Protein AF-A0A1I8Q2H5-F1 (afdb_monomer_lite)

InterPro domains:
  IPR000467 G-patch domain [PF01585] (63-105)
  IPR000467 G-patch domain [PS50174] (62-108)
  IPR000467 G-patch domain [SM00443] (60-106)
  IPR039146 G patch domain and ankyrin repeat-containing protein 1 [PTHR20923] (23-108)

Organism: Stomoxys calcitrans (NCBI:txid35570)

Radius of gyration: 30.35 Å; chains: 1; bounding box: 74×67×59 Å

pLDDT: mean 77.67, std 16.17, range [40.19, 96.81]

Structure (mmCIF, N/CA/C/O backbone):
data_AF-A0A1I8Q2H5-F1
#
_entry.id   AF-A0A1I8Q2H5-F1
#
loop_
_atom_site.group_PDB
_atom_site.id
_atom_site.type_symbol
_atom_site.label_atom_id
_atom_site.label_alt_id
_atom_site.label_comp_id
_atom_site.label_asym_id
_atom_site.label_entity_id
_atom_site.label_seq_id
_atom_site.pdbx_PDB_ins_code
_atom_site.Cartn_x
_atom_site.Cartn_y
_atom_site.Cartn_z
_atom_site.occupancy
_atom_site.B_iso_or_equiv
_atom_site.auth_seq_id
_atom_site.auth_comp_id
_atom_site.auth_asym_id
_atom_site.auth_atom_id
_atom_site.pdbx_PDB_model_num
ATOM 1 N N . MET A 1 1 ? 49.262 32.914 -40.156 1.00 60.81 1 MET A N 1
ATOM 2 C CA . MET A 1 1 ? 48.050 32.386 -39.492 1.00 60.81 1 MET A CA 1
ATOM 3 C C . MET A 1 1 ? 46.840 32.793 -40.308 1.00 60.81 1 MET A C 1
ATOM 5 O O . MET A 1 1 ? 46.636 33.985 -40.527 1.00 60.81 1 MET A O 1
ATOM 9 N N . THR A 1 2 ? 46.097 31.822 -40.826 1.00 77.31 2 THR A N 1
ATOM 10 C CA . THR A 1 2 ? 44.964 32.081 -41.726 1.00 77.31 2 THR A CA 1
ATOM 11 C C . THR A 1 2 ? 43.729 32.557 -40.938 1.00 77.31 2 THR A C 1
ATOM 13 O O . THR A 1 2 ? 43.579 32.215 -39.760 1.00 77.31 2 THR A O 1
ATOM 16 N N . PRO A 1 3 ? 42.796 33.316 -41.548 1.00 71.69 3 PRO A N 1
ATOM 17 C CA . PRO A 1 3 ? 41.570 33.765 -40.874 1.00 71.69 3 PRO A CA 1
ATOM 18 C C . PRO A 1 3 ? 40.745 32.622 -40.249 1.00 71.69 3 PRO A C 1
ATOM 20 O O . PRO A 1 3 ? 40.166 32.783 -39.174 1.00 71.69 3 PRO A O 1
ATOM 23 N N . LYS A 1 4 ? 40.771 31.429 -40.862 1.00 64.38 4 LYS A N 1
ATOM 24 C CA . LYS A 1 4 ? 40.102 30.215 -40.361 1.00 64.38 4 LYS A CA 1
ATOM 25 C C . LYS A 1 4 ? 40.757 29.661 -39.087 1.00 64.38 4 LYS A C 1
ATOM 27 O O . LYS A 1 4 ? 40.057 29.211 -38.184 1.00 64.38 4 LYS A O 1
ATOM 32 N N . GLU A 1 5 ? 42.082 29.733 -38.965 1.00 65.19 5 GLU A N 1
ATOM 33 C CA . GLU A 1 5 ? 42.812 29.343 -37.744 1.00 65.19 5 GLU A CA 1
ATOM 34 C C . GLU A 1 5 ? 42.590 30.338 -36.600 1.00 65.19 5 GLU A C 1
ATOM 36 O O . GLU A 1 5 ? 42.479 29.952 -35.433 1.00 65.19 5 GLU A O 1
ATOM 41 N N . ARG A 1 6 ? 42.441 31.626 -36.932 1.00 67.44 6 ARG A N 1
ATOM 42 C CA . ARG A 1 6 ? 42.082 32.672 -35.967 1.00 67.44 6 ARG A CA 1
ATOM 43 C C . ARG A 1 6 ? 40.678 32.456 -35.394 1.00 67.44 6 ARG A C 1
ATOM 45 O O . ARG A 1 6 ? 40.500 32.580 -34.188 1.00 67.44 6 ARG A O 1
ATOM 52 N N . MET A 1 7 ? 39.708 32.044 -36.213 1.00 63.75 7 MET A N 1
ATOM 53 C CA . MET A 1 7 ? 38.372 31.655 -35.732 1.00 63.75 7 MET A CA 1
ATOM 54 C C . MET A 1 7 ? 38.403 30.382 -34.874 1.00 63.75 7 MET A C 1
ATOM 56 O O . MET A 1 7 ? 37.783 30.351 -33.812 1.00 63.75 7 MET A O 1
ATOM 60 N N . LYS A 1 8 ? 39.174 29.360 -35.280 1.00 60.31 8 LYS A N 1
ATOM 61 C CA . LYS A 1 8 ? 39.355 28.112 -34.512 1.00 60.31 8 LYS A CA 1
ATOM 62 C C . LYS A 1 8 ? 39.983 28.342 -33.130 1.00 60.31 8 LYS A C 1
ATOM 64 O O . LYS A 1 8 ? 39.626 27.679 -32.163 1.00 60.31 8 LYS A O 1
ATOM 69 N N . THR A 1 9 ? 40.900 29.295 -33.017 1.00 64.81 9 THR A N 1
ATOM 70 C CA . THR A 1 9 ? 41.513 29.649 -31.728 1.00 64.81 9 THR A CA 1
ATOM 71 C C . THR A 1 9 ? 40.631 30.587 -30.908 1.00 64.81 9 THR A C 1
ATOM 73 O O . THR A 1 9 ? 40.591 30.468 -29.686 1.00 64.81 9 THR A O 1
ATOM 76 N N . HIS A 1 10 ? 39.887 31.487 -31.555 1.00 63.34 10 HIS A N 1
ATOM 77 C CA . HIS A 1 10 ? 38.990 32.415 -30.873 1.00 63.34 10 HIS A CA 1
ATOM 78 C C . HIS A 1 10 ? 37.765 31.709 -30.262 1.00 63.34 10 HIS A C 1
ATOM 80 O O . HIS A 1 10 ? 37.447 31.993 -29.109 1.00 63.34 10 HIS A O 1
ATOM 86 N N . TRP A 1 11 ? 37.139 30.733 -30.945 1.00 58.94 11 TRP A N 1
ATOM 87 C CA . TRP A 1 11 ? 36.015 29.972 -30.359 1.00 58.94 11 TRP A CA 1
ATOM 88 C C . TRP A 1 11 ? 36.466 29.076 -29.193 1.00 58.94 11 TRP A C 1
ATOM 90 O O . TRP A 1 11 ? 35.813 29.057 -28.153 1.00 58.94 11 TRP A O 1
ATOM 100 N N . ALA A 1 12 ? 37.622 28.410 -29.316 1.00 64.62 12 ALA A N 1
ATOM 101 C CA . ALA A 1 12 ? 38.161 27.531 -28.277 1.00 64.62 12 ALA A CA 1
ATOM 102 C C . ALA A 1 12 ? 38.536 28.304 -27.001 1.00 64.62 12 ALA A C 1
ATOM 104 O O . ALA A 1 12 ? 38.237 27.870 -25.888 1.00 64.62 12 ALA A O 1
ATOM 105 N N . LYS A 1 13 ? 39.134 29.493 -27.154 1.00 65.50 13 LYS A N 1
ATOM 106 C CA . LYS A 1 13 ? 39.468 30.378 -26.027 1.00 65.50 13 LYS A CA 1
ATOM 107 C C . LYS A 1 13 ? 38.220 30.943 -25.348 1.00 65.50 13 LYS A C 1
ATOM 109 O O . LYS A 1 13 ? 38.193 31.049 -24.124 1.00 65.50 13 LYS A O 1
ATOM 114 N N . ASN A 1 14 ? 37.178 31.270 -26.113 1.00 64.25 14 ASN A N 1
ATOM 115 C CA . ASN A 1 14 ? 35.925 31.764 -25.540 1.00 64.25 14 ASN A CA 1
ATOM 116 C C . ASN A 1 14 ? 35.166 30.650 -24.796 1.00 64.25 14 ASN A C 1
ATOM 118 O O . ASN A 1 14 ? 34.631 30.892 -23.717 1.00 64.25 14 ASN A O 1
ATOM 122 N N . TRP A 1 15 ? 35.206 29.413 -25.303 1.00 60.03 15 TRP A N 1
ATOM 123 C CA . TRP A 1 15 ? 34.642 28.237 -24.629 1.00 60.03 15 TRP A CA 1
ATOM 124 C C . TRP A 1 15 ? 35.343 27.932 -23.296 1.00 60.03 15 TRP A C 1
ATOM 126 O O . TRP A 1 15 ? 34.683 27.659 -22.294 1.00 60.03 15 TRP A O 1
ATOM 136 N N . ALA A 1 16 ? 36.674 28.052 -23.251 1.00 66.19 16 ALA A N 1
ATOM 137 C CA . ALA A 1 16 ? 37.445 27.912 -22.013 1.00 66.19 16 ALA A CA 1
ATOM 138 C C . ALA A 1 16 ? 37.087 28.998 -20.980 1.00 66.19 16 ALA A C 1
ATOM 140 O O . ALA A 1 16 ? 36.885 28.696 -19.806 1.00 66.19 16 ALA A O 1
ATOM 141 N N . LYS A 1 17 ? 36.902 30.246 -21.429 1.00 60.19 17 LYS A N 1
ATOM 142 C CA . LYS A 1 17 ? 36.525 31.379 -20.568 1.00 60.19 17 LYS A CA 1
ATOM 143 C C . LYS A 1 17 ? 35.097 31.265 -20.018 1.00 60.19 17 LYS A C 1
ATOM 145 O O . LYS A 1 17 ? 34.840 31.637 -18.875 1.00 60.19 17 LYS A O 1
ATOM 150 N N . VAL A 1 18 ? 34.169 30.732 -20.816 1.00 63.31 18 VAL A N 1
ATOM 151 C CA . VAL A 1 18 ? 32.799 30.401 -20.382 1.00 63.31 18 VAL A CA 1
ATOM 152 C C . VAL A 1 18 ? 32.813 29.267 -19.353 1.00 63.31 18 VAL A C 1
ATOM 154 O O . VAL A 1 18 ? 32.086 29.335 -18.364 1.00 63.31 18 VAL A O 1
ATOM 157 N N . LYS A 1 19 ? 33.679 28.261 -19.532 1.00 59.69 19 LYS A N 1
ATOM 158 C CA . LYS A 1 19 ? 33.848 27.150 -18.583 1.00 59.69 19 LYS A CA 1
ATOM 159 C C . LYS A 1 19 ? 34.343 27.623 -17.208 1.00 59.69 19 LYS A C 1
ATOM 161 O O . LYS A 1 19 ? 33.806 27.176 -16.201 1.00 59.69 19 LYS A O 1
ATOM 166 N N . GLU A 1 20 ? 35.306 28.546 -17.159 1.00 59.88 20 GLU A N 1
ATOM 167 C CA . GLU A 1 20 ? 35.824 29.124 -15.904 1.00 59.88 20 GLU A CA 1
ATOM 168 C C . GLU A 1 20 ? 34.813 30.034 -15.193 1.00 59.88 20 GLU A C 1
ATOM 170 O O . GLU A 1 20 ? 34.623 29.907 -13.986 1.00 59.88 20 GLU A O 1
ATOM 175 N N . LYS A 1 21 ? 34.100 30.906 -15.924 1.00 55.00 21 LYS A N 1
ATOM 176 C CA . LYS A 1 21 ? 33.053 31.759 -15.327 1.00 55.00 21 LYS A CA 1
ATOM 177 C C . LYS A 1 21 ? 31.872 30.955 -14.776 1.00 55.00 21 LYS A C 1
ATOM 179 O O . LYS A 1 21 ? 31.342 31.305 -13.726 1.00 55.00 21 LYS A O 1
ATOM 184 N N . ASN A 1 22 ? 31.477 29.873 -15.447 1.00 55.72 22 ASN A N 1
ATOM 185 C CA . ASN A 1 22 ? 30.404 28.993 -14.972 1.00 55.72 22 ASN A CA 1
ATOM 186 C C . ASN A 1 22 ? 30.813 28.149 -13.755 1.00 55.72 22 ASN A C 1
ATOM 188 O O . ASN A 1 22 ? 29.941 27.728 -13.004 1.00 55.72 22 ASN A O 1
ATOM 192 N N . LEU A 1 23 ? 32.114 27.939 -13.519 1.00 54.44 23 LEU A N 1
ATOM 193 C CA . LEU A 1 23 ? 32.607 27.273 -12.310 1.00 54.44 23 LEU A CA 1
ATOM 194 C C . LEU A 1 23 ? 32.462 28.158 -11.057 1.00 54.44 23 LEU A C 1
ATOM 196 O O . LEU A 1 23 ? 32.401 27.643 -9.947 1.00 54.44 23 LEU A O 1
ATOM 200 N N . GLN A 1 24 ? 32.371 29.479 -11.239 1.00 51.59 24 GLN A N 1
ATOM 201 C CA . GLN A 1 24 ? 32.212 30.456 -10.157 1.00 51.59 24 GLN A CA 1
ATOM 202 C C . GLN A 1 24 ? 30.752 30.881 -9.918 1.00 51.59 24 GLN A C 1
ATOM 204 O O . GLN A 1 24 ? 30.468 31.518 -8.908 1.00 51.59 24 GLN A O 1
ATOM 209 N N . ASN A 1 25 ? 29.814 30.539 -10.810 1.00 49.53 25 ASN A N 1
ATOM 210 C CA . ASN A 1 25 ? 28.412 30.950 -10.696 1.00 49.53 25 ASN A CA 1
ATOM 211 C C . ASN A 1 25 ? 27.545 29.824 -10.104 1.00 49.53 25 ASN A C 1
ATOM 213 O O . ASN A 1 25 ? 26.799 29.137 -10.801 1.00 49.53 25 ASN A O 1
ATOM 217 N N . THR A 1 26 ? 27.668 29.606 -8.796 1.00 53.88 26 THR A N 1
ATOM 218 C CA . THR A 1 26 ? 26.898 28.608 -8.042 1.00 53.88 26 THR A CA 1
ATOM 219 C C . THR A 1 26 ? 25.484 29.107 -7.722 1.00 53.88 26 THR A C 1
ATOM 221 O O . THR A 1 26 ? 25.184 29.300 -6.549 1.00 53.88 26 THR A O 1
ATOM 224 N N . ASN A 1 27 ? 24.614 29.369 -8.711 1.00 56.81 27 ASN A N 1
ATOM 225 C CA . ASN A 1 27 ? 23.162 29.424 -8.435 1.00 56.81 27 ASN A CA 1
ATOM 226 C C . ASN A 1 27 ? 22.196 29.417 -9.635 1.00 56.81 27 ASN A C 1
ATOM 228 O O . ASN A 1 27 ? 21.173 30.094 -9.593 1.00 56.81 27 ASN A O 1
ATOM 232 N N . VAL A 1 28 ? 22.436 28.632 -10.694 1.00 50.00 28 VAL A N 1
ATOM 233 C CA . VAL A 1 28 ? 21.392 28.389 -11.716 1.00 50.00 28 VAL A CA 1
ATOM 234 C C . VAL A 1 28 ? 21.450 26.936 -12.233 1.00 50.00 28 VAL A C 1
ATOM 236 O O . VAL A 1 28 ? 22.259 26.596 -13.087 1.00 50.00 28 VAL A O 1
ATOM 239 N N . TYR A 1 29 ? 20.577 26.098 -11.653 1.00 40.19 29 TYR A N 1
ATOM 240 C CA . TYR A 1 29 ? 20.167 24.713 -11.978 1.00 40.19 29 TYR A CA 1
ATOM 241 C C . TYR A 1 29 ? 21.244 23.633 -12.236 1.00 40.19 29 TYR A C 1
ATOM 243 O O . TYR A 1 29 ? 21.694 23.464 -13.373 1.00 40.19 29 TYR A O 1
ATOM 251 N N . PRO A 1 30 ? 21.526 22.731 -11.269 1.00 47.00 30 PRO A N 1
ATOM 252 C CA . PRO A 1 30 ? 22.054 21.416 -11.603 1.00 47.00 30 PRO A CA 1
ATOM 253 C C . PRO A 1 30 ? 20.920 20.568 -12.202 1.00 47.00 30 PRO A C 1
ATOM 255 O O . PRO A 1 30 ? 20.223 19.843 -11.499 1.00 47.00 30 PRO A O 1
ATOM 258 N N . SER A 1 31 ? 20.731 20.610 -13.522 1.00 52.69 31 SER A N 1
ATOM 259 C CA . SER A 1 31 ? 19.979 19.561 -14.231 1.00 52.69 31 SER A CA 1
ATOM 260 C C . SER A 1 31 ? 20.860 18.311 -14.378 1.00 52.69 31 SER A C 1
ATOM 262 O O . SER A 1 31 ? 21.099 17.802 -15.477 1.00 52.69 31 SER A O 1
ATOM 264 N N . THR A 1 32 ? 21.375 17.799 -13.265 1.00 53.47 32 THR A N 1
ATOM 265 C CA . THR A 1 32 ? 22.019 16.492 -13.242 1.00 53.47 32 THR A CA 1
ATOM 266 C C . THR A 1 32 ? 20.895 15.469 -13.170 1.00 53.47 32 THR A C 1
ATOM 268 O O . THR A 1 32 ? 20.370 15.193 -12.094 1.00 53.47 32 THR A O 1
ATOM 271 N N . ARG A 1 33 ? 20.489 14.895 -14.310 1.00 53.94 33 ARG A N 1
ATOM 272 C CA . ARG A 1 33 ? 19.764 13.617 -14.289 1.00 53.94 33 ARG A CA 1
ATOM 273 C C . ARG A 1 33 ? 20.720 12.596 -13.684 1.00 53.94 33 ARG A C 1
ATOM 275 O O . ARG A 1 33 ? 21.538 12.025 -14.396 1.00 53.94 33 ARG A O 1
ATOM 282 N N . GLN A 1 34 ? 20.665 12.411 -12.371 1.00 59.50 34 GLN A N 1
ATOM 283 C CA . GLN A 1 34 ? 21.347 11.303 -11.723 1.00 59.50 34 GLN A CA 1
ATOM 284 C C . GLN A 1 34 ? 20.699 10.026 -12.265 1.00 59.50 34 GLN A C 1
ATOM 286 O O . GLN A 1 34 ? 19.550 9.712 -11.954 1.00 59.50 34 GLN A O 1
ATOM 291 N N . THR A 1 35 ? 21.382 9.335 -13.174 1.00 64.62 35 THR A N 1
ATOM 292 C CA . THR A 1 35 ? 20.946 8.025 -13.652 1.00 64.62 35 THR A CA 1
ATOM 293 C C . THR A 1 35 ? 21.112 7.045 -12.504 1.00 64.62 35 THR A C 1
ATOM 295 O O . THR A 1 35 ? 22.239 6.666 -12.190 1.00 64.62 35 THR A O 1
ATOM 298 N N . GLN A 1 36 ? 19.999 6.668 -11.874 1.00 71.88 36 GLN A N 1
ATOM 299 C CA . GLN A 1 36 ? 19.988 5.657 -10.820 1.00 71.88 36 GLN A CA 1
ATOM 300 C C . GLN A 1 36 ? 20.646 4.376 -11.322 1.00 71.88 36 GLN A C 1
ATOM 302 O O . GLN A 1 36 ? 20.395 3.925 -12.450 1.00 71.88 36 GLN A O 1
ATOM 307 N N . THR A 1 37 ? 21.483 3.782 -10.481 1.00 86.50 37 THR A N 1
ATOM 308 C CA . THR A 1 37 ? 22.112 2.512 -10.824 1.00 86.50 37 THR A CA 1
ATOM 309 C C . THR A 1 37 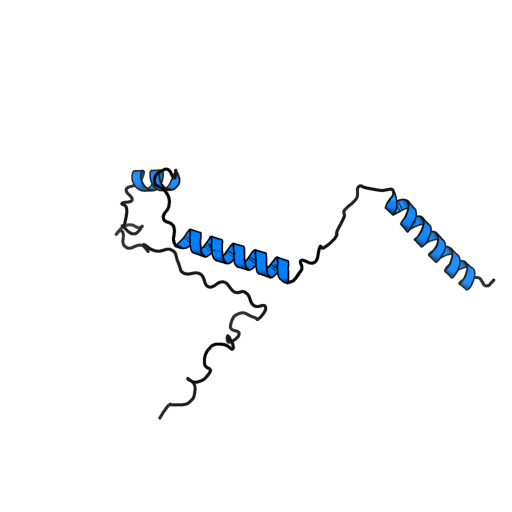? 21.070 1.395 -10.821 1.00 86.50 37 THR A C 1
ATOM 311 O O . THR A 1 37 ? 20.038 1.455 -10.151 1.00 86.50 37 THR A O 1
ATOM 314 N N . ARG A 1 38 ? 21.332 0.320 -11.572 1.00 82.00 38 ARG A N 1
ATOM 315 C CA . ARG A 1 38 ? 20.442 -0.850 -11.588 1.00 82.00 38 ARG A CA 1
ATOM 316 C C . ARG A 1 38 ? 20.212 -1.416 -10.177 1.00 82.00 38 ARG A C 1
ATOM 318 O O . ARG A 1 38 ? 19.088 -1.793 -9.866 1.00 82.00 38 ARG A O 1
ATOM 325 N N . LYS A 1 39 ? 21.251 -1.418 -9.333 1.00 86.81 39 LYS A N 1
ATOM 326 C CA . LYS A 1 39 ? 21.182 -1.882 -7.939 1.00 86.81 39 LYS A CA 1
ATOM 327 C C . LYS A 1 39 ? 20.272 -0.997 -7.082 1.00 86.81 39 LYS A C 1
ATOM 329 O O . LYS A 1 39 ? 19.453 -1.517 -6.337 1.00 86.81 39 LYS A O 1
ATOM 334 N N . GLU A 1 40 ? 20.366 0.327 -7.216 1.00 89.50 40 GLU A N 1
ATOM 335 C CA . GLU A 1 40 ? 19.459 1.260 -6.526 1.00 89.50 40 GLU A CA 1
ATOM 336 C C . GLU A 1 40 ? 18.001 1.029 -6.928 1.00 89.50 40 GLU A C 1
ATOM 338 O O . GLU A 1 40 ? 17.129 0.945 -6.065 1.00 89.50 40 GLU A O 1
ATOM 343 N N . LEU A 1 41 ? 17.738 0.851 -8.226 1.00 86.94 41 LEU A N 1
ATOM 344 C CA . LEU A 1 41 ? 16.392 0.574 -8.722 1.00 86.94 41 LEU A CA 1
ATOM 345 C C . LEU A 1 41 ? 15.838 -0.751 -8.176 1.00 86.94 41 LEU A C 1
ATOM 347 O O . LEU A 1 41 ? 14.671 -0.819 -7.790 1.00 86.94 41 LEU A O 1
ATOM 351 N N . GLU A 1 42 ? 16.656 -1.804 -8.152 1.00 88.69 42 GLU A N 1
ATOM 352 C CA . GLU A 1 42 ? 16.289 -3.101 -7.573 1.00 88.69 42 GLU A CA 1
ATOM 353 C C . GLU A 1 42 ? 15.968 -2.968 -6.076 1.00 88.69 42 GLU A C 1
ATOM 355 O O . GLU A 1 42 ? 14.933 -3.468 -5.634 1.00 88.69 42 GLU A O 1
ATOM 360 N N . ASN A 1 43 ? 16.766 -2.206 -5.322 1.00 91.81 43 ASN A N 1
ATOM 361 C CA . ASN A 1 43 ? 16.521 -1.944 -3.903 1.00 91.81 43 ASN A CA 1
ATOM 362 C C . ASN A 1 43 ? 15.213 -1.173 -3.667 1.00 91.81 43 ASN A C 1
ATOM 364 O O . ASN A 1 43 ? 14.413 -1.572 -2.821 1.00 91.81 43 ASN A O 1
ATOM 368 N N . CYS A 1 44 ? 14.951 -0.106 -4.431 1.00 89.31 44 CYS A N 1
ATOM 369 C CA . CYS A 1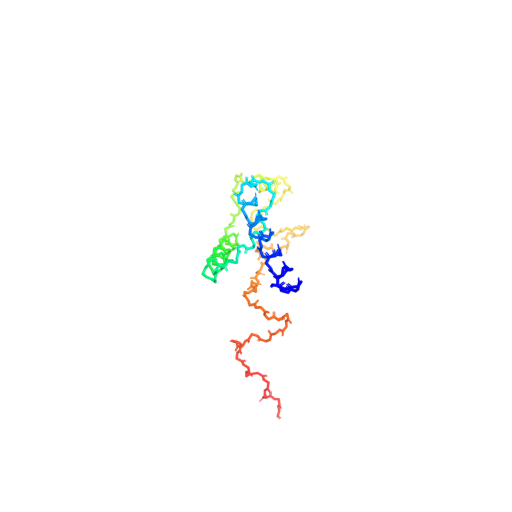 44 ? 13.697 0.646 -4.328 1.00 89.31 44 CYS A CA 1
ATOM 370 C C . CYS A 1 44 ? 12.479 -0.235 -4.638 1.00 89.31 44 CYS A C 1
ATOM 372 O O . CYS A 1 44 ? 11.474 -0.166 -3.931 1.00 89.31 44 CYS A O 1
ATOM 374 N N . ARG A 1 45 ? 12.576 -1.099 -5.657 1.00 90.50 45 ARG A N 1
ATOM 375 C CA . ARG A 1 45 ? 11.508 -2.046 -6.018 1.00 90.50 45 ARG A CA 1
ATOM 376 C C . ARG A 1 45 ? 11.276 -3.089 -4.933 1.00 90.50 45 ARG A C 1
ATOM 378 O O . ARG A 1 45 ? 10.127 -3.365 -4.602 1.00 90.50 45 ARG A O 1
ATOM 385 N N . ALA A 1 46 ? 12.346 -3.649 -4.373 1.00 91.12 46 ALA A N 1
ATOM 386 C CA . ALA A 1 46 ? 12.255 -4.618 -3.288 1.00 91.12 46 ALA A CA 1
ATOM 387 C C . ALA A 1 46 ? 11.617 -3.994 -2.037 1.00 91.12 46 ALA A C 1
ATOM 389 O O . ALA A 1 46 ? 10.691 -4.573 -1.468 1.00 91.12 46 ALA A O 1
ATOM 390 N N . LEU A 1 47 ? 12.041 -2.782 -1.663 1.00 93.69 47 LEU A N 1
ATOM 391 C CA . LEU A 1 47 ? 11.461 -2.037 -0.546 1.00 93.69 47 LEU A CA 1
ATOM 392 C C . LEU A 1 47 ? 9.975 -1.736 -0.782 1.00 93.69 47 LEU A C 1
ATOM 394 O O . LEU A 1 47 ? 9.150 -1.943 0.106 1.00 93.69 47 LEU A O 1
ATOM 398 N N . GLN A 1 48 ? 9.618 -1.294 -1.988 1.00 91.75 48 GLN A N 1
ATOM 399 C CA . GLN A 1 48 ? 8.227 -1.046 -2.355 1.00 91.75 48 GLN A CA 1
ATOM 400 C C . GLN A 1 48 ? 7.383 -2.325 -2.270 1.00 91.75 48 GLN A C 1
ATOM 402 O O . GLN A 1 48 ? 6.303 -2.297 -1.686 1.00 91.75 48 GLN A O 1
ATOM 407 N N . ALA A 1 49 ? 7.871 -3.444 -2.811 1.00 91.50 49 ALA A N 1
ATOM 408 C CA . ALA A 1 49 ? 7.167 -4.723 -2.768 1.00 91.50 49 ALA A CA 1
ATOM 409 C C . ALA A 1 49 ? 6.955 -5.213 -1.326 1.00 91.50 49 ALA A C 1
ATOM 411 O O . ALA A 1 49 ? 5.857 -5.650 -0.982 1.00 91.50 49 ALA A O 1
ATOM 412 N N . ALA A 1 50 ? 7.970 -5.082 -0.467 1.00 93.00 50 ALA A N 1
ATOM 413 C CA . ALA A 1 50 ? 7.869 -5.429 0.947 1.00 93.00 50 ALA A CA 1
ATOM 414 C C . ALA A 1 50 ? 6.844 -4.550 1.683 1.00 93.00 50 ALA A C 1
ATOM 416 O O . ALA A 1 50 ? 6.011 -5.066 2.426 1.00 93.00 50 ALA A O 1
ATOM 417 N N . ASN A 1 51 ? 6.859 -3.238 1.435 1.00 94.12 51 ASN A N 1
ATOM 418 C CA . ASN A 1 51 ? 5.909 -2.305 2.042 1.00 94.12 51 ASN A CA 1
ATOM 419 C C . ASN A 1 51 ? 4.468 -2.566 1.587 1.00 94.12 51 ASN A C 1
ATOM 421 O O . ASN A 1 51 ? 3.560 -2.526 2.414 1.00 94.12 51 ASN A O 1
ATOM 425 N N . LEU A 1 52 ? 4.256 -2.869 0.301 1.00 92.00 52 LEU A N 1
ATOM 426 C CA . LEU A 1 52 ? 2.941 -3.244 -0.224 1.00 92.00 52 LEU A CA 1
ATOM 427 C C . LEU A 1 52 ? 2.436 -4.529 0.426 1.00 92.00 52 LEU A C 1
ATOM 429 O O . LEU A 1 52 ? 1.315 -4.554 0.923 1.00 92.00 52 LEU A O 1
ATOM 433 N N . LYS A 1 53 ? 3.274 -5.571 0.475 1.00 91.00 53 LYS A N 1
ATOM 434 C CA . LYS A 1 53 ? 2.920 -6.837 1.124 1.00 91.00 53 LYS A CA 1
ATOM 435 C C . LYS A 1 53 ? 2.532 -6.614 2.585 1.00 91.00 53 LYS A C 1
ATOM 437 O O . LYS A 1 53 ? 1.449 -7.017 2.994 1.00 91.00 53 LYS A O 1
ATOM 442 N N . LYS A 1 54 ? 3.371 -5.891 3.333 1.00 92.94 54 LYS A N 1
ATOM 443 C CA . LYS A 1 54 ? 3.103 -5.541 4.730 1.00 92.94 54 LYS A CA 1
ATOM 444 C C . LYS A 1 54 ? 1.767 -4.808 4.870 1.00 92.94 54 LYS A C 1
ATOM 446 O O . LYS A 1 54 ? 0.947 -5.217 5.676 1.00 92.94 54 LYS A O 1
ATOM 451 N N . GLY A 1 55 ? 1.533 -3.768 4.068 1.00 91.12 55 GLY A N 1
ATOM 452 C CA . GLY A 1 55 ? 0.306 -2.973 4.134 1.00 91.12 55 GLY A CA 1
ATOM 453 C C . GLY A 1 55 ? -0.968 -3.749 3.787 1.00 91.12 55 GLY A C 1
ATOM 454 O O . GLY A 1 55 ? -2.016 -3.452 4.348 1.00 91.12 55 GLY A O 1
ATOM 455 N N . LEU A 1 56 ? -0.885 -4.744 2.896 1.00 89.62 56 LEU A N 1
ATOM 456 C CA . LEU A 1 56 ? -2.023 -5.599 2.530 1.00 89.62 56 LEU A CA 1
ATOM 457 C C . LEU A 1 56 ? -2.328 -6.668 3.591 1.00 89.62 56 LEU A C 1
ATOM 459 O O . LEU A 1 56 ? -3.481 -7.064 3.735 1.00 89.62 56 LEU A O 1
ATOM 463 N N . GLU A 1 57 ? -1.317 -7.136 4.324 1.00 90.00 57 GLU A N 1
ATOM 464 C CA . GLU A 1 57 ? -1.469 -8.150 5.379 1.00 90.00 57 GLU A CA 1
ATOM 465 C C . GLU A 1 57 ? -1.895 -7.541 6.724 1.00 90.00 57 GLU A C 1
ATOM 467 O O . GLU A 1 57 ? -2.557 -8.197 7.530 1.00 90.00 57 GLU A O 1
ATOM 472 N N . THR A 1 58 ? -1.531 -6.284 6.990 1.00 91.00 58 THR A N 1
ATOM 473 C CA . THR A 1 58 ? -1.828 -5.629 8.268 1.00 91.00 58 THR A CA 1
ATOM 474 C C . THR A 1 58 ? -3.209 -4.981 8.281 1.00 91.00 58 THR A C 1
ATOM 476 O O . THR A 1 58 ? -3.488 -4.072 7.500 1.00 91.00 58 THR A O 1
ATOM 479 N N . LYS A 1 59 ? -4.049 -5.371 9.246 1.00 88.25 59 LYS A N 1
ATOM 480 C CA . LYS A 1 59 ? -5.276 -4.638 9.592 1.00 88.25 59 LYS A CA 1
ATOM 481 C C . LYS A 1 59 ? -4.929 -3.245 10.141 1.00 88.25 59 LYS A C 1
ATOM 483 O O . LYS A 1 59 ? -3.912 -3.066 10.805 1.00 88.25 59 LYS A O 1
ATOM 488 N N . LEU A 1 60 ? -5.816 -2.275 9.913 1.00 90.44 60 LEU A N 1
ATOM 489 C CA . LEU A 1 60 ? -5.738 -0.956 10.541 1.00 90.44 60 LEU A CA 1
ATOM 490 C C . LEU A 1 60 ? -5.873 -1.057 12.071 1.00 90.44 60 LEU A C 1
ATOM 492 O O . LEU A 1 60 ? -6.760 -1.745 12.581 1.00 90.44 60 LEU A O 1
ATOM 496 N N . GLU A 1 61 ? -5.010 -0.347 12.795 1.00 92.12 61 GLU A N 1
ATOM 497 C CA . GLU A 1 61 ? -5.054 -0.287 14.258 1.00 92.12 61 GLU A CA 1
ATOM 498 C C . GLU A 1 61 ? -6.334 0.383 14.768 1.00 92.12 61 GLU A C 1
ATOM 500 O O . GLU A 1 61 ? -6.909 1.255 14.114 1.00 92.12 61 GLU A O 1
ATOM 505 N N . GLU A 1 62 ? -6.764 0.022 15.978 1.00 89.12 62 GLU A N 1
ATOM 506 C CA . GLU A 1 62 ? -8.013 0.548 16.532 1.00 89.12 62 GLU A CA 1
ATOM 507 C C . GLU A 1 62 ? -7.960 2.032 16.898 1.00 89.12 62 GLU A C 1
ATOM 509 O O . GLU A 1 62 ? -8.999 2.687 16.844 1.00 89.12 62 GLU A O 1
ATOM 514 N N . GLY A 1 63 ? -6.767 2.549 17.218 1.00 93.00 63 GLY A N 1
ATOM 515 C CA . GLY A 1 63 ? -6.512 3.977 17.444 1.00 93.00 63 GLY A CA 1
ATOM 516 C C . GLY A 1 63 ? -6.357 4.786 16.152 1.00 93.00 63 GLY A C 1
ATOM 517 O O . GLY A 1 63 ? -6.061 5.982 16.185 1.00 93.00 63 GLY A O 1
ATOM 518 N N . ASN A 1 64 ? -6.524 4.156 14.983 1.00 95.69 64 ASN A N 1
ATOM 519 C CA . ASN A 1 64 ? -6.566 4.886 13.729 1.00 95.69 64 ASN A CA 1
ATOM 520 C C . ASN A 1 64 ? -7.878 5.682 13.640 1.00 95.69 64 ASN A C 1
ATOM 522 O O . ASN A 1 64 ? -8.969 5.111 13.624 1.00 95.69 64 ASN A O 1
ATOM 526 N N . LYS A 1 65 ? -7.775 7.006 13.490 1.00 96.81 65 LYS A N 1
ATOM 527 C CA . LYS A 1 65 ? -8.934 7.915 13.405 1.00 96.81 65 LYS A CA 1
ATOM 528 C C . LYS A 1 65 ? -9.948 7.518 12.323 1.00 96.81 65 LYS A C 1
ATOM 530 O O . LYS A 1 65 ? -11.148 7.697 12.511 1.00 96.81 65 LYS A O 1
ATOM 535 N N . GLY A 1 66 ? -9.486 6.971 11.196 1.00 95.19 66 GLY A N 1
ATOM 536 C CA . GLY A 1 66 ? -10.361 6.475 10.134 1.00 95.19 66 GLY A CA 1
ATOM 537 C C . GLY A 1 66 ? -11.147 5.233 10.558 1.00 95.19 66 GLY A C 1
ATOM 538 O O . GLY A 1 66 ? -12.342 5.141 10.288 1.00 95.19 66 GLY A O 1
ATOM 539 N N . PHE A 1 67 ? -10.513 4.312 11.288 1.00 95.19 67 PHE A N 1
ATOM 540 C CA . PHE A 1 67 ? -11.189 3.139 11.845 1.00 95.19 67 PHE A CA 1
ATOM 541 C C . PHE A 1 67 ? -12.218 3.524 12.915 1.00 95.19 67 PHE A C 1
ATOM 543 O O . PHE A 1 67 ? -13.327 2.991 12.933 1.00 95.19 67 PHE A O 1
ATOM 550 N N . GLU A 1 68 ? -11.890 4.486 13.778 1.00 95.75 68 GLU A N 1
ATOM 551 C CA . GLU A 1 68 ? -12.842 5.032 14.751 1.00 95.75 68 GLU A CA 1
ATOM 552 C C . GLU A 1 68 ? -14.061 5.667 14.078 1.00 95.75 68 GLU A C 1
ATOM 554 O O . GLU A 1 68 ? -15.192 5.451 14.520 1.00 95.75 68 GLU A O 1
ATOM 559 N N . LEU A 1 69 ? -13.848 6.420 12.996 1.00 96.06 69 LEU A N 1
ATOM 560 C CA . LEU A 1 69 ? -14.933 7.012 12.221 1.00 96.06 69 LEU A CA 1
ATOM 561 C C . LEU A 1 69 ? -15.827 5.937 11.596 1.00 96.06 69 LEU A C 1
ATOM 563 O O . LEU A 1 69 ? -17.046 6.034 11.709 1.00 96.06 69 LEU A O 1
ATOM 567 N N . LEU A 1 70 ? -15.242 4.895 10.997 1.00 94.56 70 LEU A N 1
ATOM 568 C CA . LEU A 1 70 ? -16.001 3.770 10.447 1.00 94.56 70 LEU A CA 1
ATOM 569 C C . LEU A 1 70 ? -16.890 3.130 11.518 1.00 94.56 70 LEU A C 1
ATOM 571 O O . LEU A 1 70 ? -18.093 2.989 11.298 1.00 94.56 70 LEU A O 1
ATOM 575 N N . LYS A 1 71 ? -16.331 2.819 12.698 1.00 93.69 71 LYS A N 1
ATOM 576 C CA . LYS A 1 71 ? -17.102 2.272 13.829 1.00 93.69 71 LYS A CA 1
ATOM 577 C C . LYS A 1 71 ? -18.281 3.177 14.207 1.00 93.69 71 LYS A C 1
ATOM 579 O O . LYS A 1 71 ? -19.391 2.689 14.396 1.00 93.69 71 LYS A O 1
ATOM 584 N N . LYS A 1 72 ? -18.069 4.498 14.269 1.00 95.44 72 LYS A N 1
ATOM 585 C CA . LYS A 1 72 ? -19.133 5.481 14.561 1.00 95.44 72 LYS A CA 1
ATOM 586 C C . LYS A 1 72 ? -20.211 5.553 13.478 1.00 95.44 72 LYS A C 1
ATOM 588 O O . LYS A 1 72 ? -21.351 5.869 13.793 1.00 95.44 72 LYS A O 1
ATOM 593 N N . MET A 1 73 ? -19.866 5.247 12.230 1.00 94.31 73 MET A N 1
ATOM 594 C CA . MET A 1 73 ? -20.808 5.165 11.107 1.00 94.31 73 MET A CA 1
ATOM 595 C C . MET A 1 73 ? -21.539 3.814 11.029 1.00 94.31 73 MET A C 1
ATOM 597 O O . MET A 1 73 ? -22.296 3.585 10.091 1.00 94.31 73 MET A O 1
ATOM 601 N N . GLY A 1 74 ? -21.331 2.923 12.004 1.00 93.00 74 GLY A N 1
ATOM 602 C CA . GLY A 1 74 ? -22.011 1.630 12.092 1.00 93.00 74 GLY A CA 1
ATOM 603 C C . GLY A 1 74 ? -21.251 0.464 11.459 1.00 93.00 74 GLY A C 1
ATOM 604 O O . GLY A 1 74 ? -21.793 -0.636 11.395 1.00 93.00 74 GLY A O 1
ATOM 605 N N . TYR A 1 75 ? -20.005 0.663 11.016 1.00 92.88 75 TYR A N 1
ATOM 606 C CA . TYR A 1 75 ? -19.162 -0.444 10.563 1.00 92.88 75 TYR A CA 1
ATOM 607 C C . TYR A 1 75 ? -18.817 -1.386 11.723 1.00 92.88 75 TYR A C 1
ATOM 609 O O . TYR A 1 75 ? -18.338 -0.947 12.773 1.00 92.88 75 TYR A O 1
ATOM 617 N N . GLN A 1 76 ? -18.992 -2.689 11.500 1.00 91.38 76 GLN A N 1
ATOM 618 C CA . GLN A 1 76 ? -18.643 -3.739 12.452 1.00 91.38 76 GLN A CA 1
ATOM 619 C C . GLN A 1 76 ? -17.391 -4.494 12.002 1.00 91.38 76 GLN A C 1
ATOM 621 O O . GLN A 1 76 ? -17.171 -4.750 10.819 1.00 91.38 76 GLN A O 1
ATOM 626 N N . VAL A 1 77 ? -16.546 -4.866 12.963 1.00 90.00 77 VAL A N 1
ATOM 627 C CA . VAL A 1 77 ? -15.292 -5.566 12.674 1.00 90.00 77 VAL A CA 1
ATOM 628 C C . VAL A 1 77 ? -15.588 -6.941 12.081 1.00 90.00 77 VAL A C 1
ATOM 630 O O . VAL A 1 77 ? -16.235 -7.760 12.722 1.00 90.00 77 VAL A O 1
ATOM 633 N N . GLY A 1 78 ? -15.069 -7.197 10.880 1.00 88.81 78 GLY A N 1
ATOM 634 C CA . GLY A 1 78 ? -15.263 -8.465 10.171 1.00 88.81 78 GLY A CA 1
ATOM 635 C C . GLY A 1 78 ? -16.456 -8.473 9.212 1.00 88.81 78 GLY A C 1
ATOM 636 O O . GLY A 1 78 ? -16.652 -9.470 8.525 1.00 88.81 78 GLY A O 1
ATOM 637 N N . GLN A 1 79 ? -17.214 -7.376 9.125 1.00 91.81 79 GLN A N 1
ATOM 638 C CA . GLN A 1 79 ? -18.276 -7.203 8.134 1.00 91.81 79 GLN A CA 1
ATOM 639 C C . GLN A 1 79 ? -17.737 -6.514 6.873 1.00 91.81 79 GLN A C 1
ATOM 641 O O . GLN A 1 79 ? -16.805 -5.714 6.938 1.00 91.81 79 GLN A O 1
ATOM 646 N N . GLY A 1 80 ? -18.324 -6.808 5.713 1.00 92.88 80 GLY A N 1
ATOM 647 C CA . GLY A 1 80 ? -18.066 -6.055 4.492 1.00 92.88 80 GLY A CA 1
ATOM 648 C C . GLY A 1 80 ? -18.729 -4.679 4.537 1.00 92.88 80 GLY A C 1
ATOM 649 O O . GLY A 1 80 ? -19.648 -4.426 5.313 1.00 92.88 80 GLY A O 1
ATOM 650 N N . LEU A 1 81 ? -18.274 -3.766 3.683 1.00 92.56 81 LEU A N 1
ATOM 651 C CA . LEU A 1 81 ? -18.910 -2.455 3.518 1.00 92.56 81 LEU A CA 1
ATOM 652 C C . LEU A 1 81 ? -20.140 -2.534 2.594 1.00 92.56 81 LEU A C 1
ATOM 654 O O . LEU A 1 81 ? -20.298 -3.479 1.823 1.00 92.56 81 LEU A O 1
ATOM 658 N N . GLY A 1 82 ? -20.990 -1.505 2.629 1.00 91.62 82 GLY A N 1
ATOM 659 C CA . GLY A 1 82 ? -22.177 -1.377 1.773 1.00 91.62 82 GLY A CA 1
ATOM 660 C C . GLY A 1 82 ? -23.491 -1.687 2.493 1.00 91.62 82 GLY A C 1
ATOM 661 O O . GLY A 1 82 ? -23.490 -2.110 3.644 1.00 91.62 82 GLY A O 1
ATOM 662 N N . LYS A 1 83 ? -24.620 -1.457 1.806 1.00 91.31 83 LYS A N 1
ATOM 663 C CA . LYS A 1 83 ? -25.979 -1.546 2.377 1.00 91.31 83 LYS A CA 1
ATOM 664 C C . LYS A 1 83 ? -26.255 -2.888 3.060 1.00 91.31 83 LYS A C 1
ATOM 666 O O . LYS A 1 83 ? -26.784 -2.909 4.164 1.00 91.31 83 LYS A O 1
ATOM 671 N N . ASP A 1 84 ? -25.861 -3.974 2.402 1.00 91.69 84 ASP A N 1
ATOM 672 C CA . ASP A 1 84 ? -26.111 -5.340 2.869 1.00 91.69 84 ASP A CA 1
ATOM 673 C C . ASP A 1 84 ? -24.890 -5.944 3.587 1.00 91.69 84 ASP A C 1
ATOM 675 O O . ASP A 1 84 ? -24.907 -7.108 3.968 1.00 91.69 84 ASP A O 1
ATOM 679 N N . GLY A 1 85 ? -23.800 -5.182 3.749 1.00 90.00 85 GLY A N 1
ATOM 680 C CA . GLY A 1 85 ? -22.573 -5.658 4.395 1.00 90.00 85 GLY A CA 1
ATOM 681 C C . GLY A 1 85 ? -21.783 -6.723 3.623 1.00 90.00 85 GLY A C 1
ATOM 682 O O . GLY A 1 85 ? -20.894 -7.351 4.190 1.00 90.00 85 GLY A O 1
ATOM 683 N N . ASN A 1 86 ? -22.091 -6.921 2.338 1.00 91.62 86 ASN A N 1
ATOM 684 C CA . ASN A 1 86 ? -21.482 -7.941 1.473 1.00 91.62 86 ASN A CA 1
ATOM 685 C C . ASN A 1 86 ? -20.296 -7.420 0.640 1.00 91.62 86 ASN A C 1
ATOM 687 O O . ASN A 1 86 ? -19.855 -8.081 -0.299 1.00 91.62 86 ASN A O 1
ATOM 691 N N . GLY A 1 87 ? -19.798 -6.216 0.931 1.00 93.31 87 GLY A N 1
ATOM 692 C CA . GLY A 1 87 ? -18.595 -5.692 0.292 1.00 93.31 87 GLY A CA 1
ATOM 693 C C . GLY A 1 87 ? -17.357 -6.537 0.598 1.00 93.31 87 GLY A C 1
ATOM 694 O O . GLY A 1 87 ? -17.324 -7.322 1.544 1.00 93.31 87 GLY A O 1
ATOM 695 N N . THR A 1 88 ? -16.308 -6.361 -0.202 1.00 92.38 88 THR A N 1
ATOM 696 C CA . THR A 1 88 ? -15.071 -7.137 -0.075 1.00 92.38 88 THR A CA 1
ATOM 697 C C . THR A 1 88 ? -14.413 -6.932 1.292 1.00 92.38 88 THR A C 1
ATOM 699 O O . THR A 1 88 ? -14.126 -5.804 1.689 1.00 92.38 88 THR A O 1
ATOM 702 N N . LEU A 1 89 ? -14.145 -8.036 1.994 1.00 90.69 89 LEU A N 1
ATOM 703 C CA . LEU A 1 89 ? -13.485 -8.043 3.306 1.00 90.69 89 LEU A CA 1
ATOM 704 C C . LEU A 1 89 ? -11.971 -7.851 3.214 1.00 90.69 89 LEU A C 1
ATOM 706 O O . LEU A 1 89 ? -11.342 -7.316 4.124 1.00 90.69 89 LEU A O 1
ATOM 710 N N . LEU A 1 90 ? -11.387 -8.344 2.123 1.00 89.12 90 LEU A N 1
ATOM 711 C CA . LEU A 1 90 ? -9.952 -8.345 1.895 1.00 89.12 90 LEU A CA 1
ATOM 712 C C . LEU A 1 90 ? -9.559 -7.238 0.910 1.00 89.12 90 LEU A C 1
ATOM 714 O O . LEU A 1 90 ? -10.330 -6.917 0.001 1.00 89.12 90 LEU A O 1
ATOM 718 N N . PRO A 1 91 ? -8.350 -6.674 1.043 1.00 89.69 91 PRO A N 1
ATOM 719 C CA . PRO A 1 91 ? -7.802 -5.774 0.039 1.00 89.69 91 PRO A CA 1
ATOM 720 C C . PRO A 1 91 ? -7.743 -6.427 -1.349 1.00 89.69 91 PRO A C 1
ATOM 722 O O . PRO A 1 91 ? -7.537 -7.636 -1.476 1.00 89.69 91 PRO A O 1
ATOM 725 N N . LEU A 1 92 ? -7.881 -5.620 -2.404 1.00 89.38 92 LEU A N 1
ATOM 726 C CA . LEU A 1 92 ? -7.762 -6.111 -3.775 1.00 89.38 92 LEU A CA 1
ATOM 727 C C . LEU A 1 92 ? -6.317 -6.577 -4.049 1.00 89.38 92 LEU A C 1
ATOM 729 O O . LEU A 1 92 ? -5.385 -5.809 -3.789 1.00 89.38 92 LEU A O 1
ATOM 733 N N . PRO A 1 93 ? -6.105 -7.786 -4.604 1.00 86.19 93 PRO A N 1
ATOM 734 C CA . PRO A 1 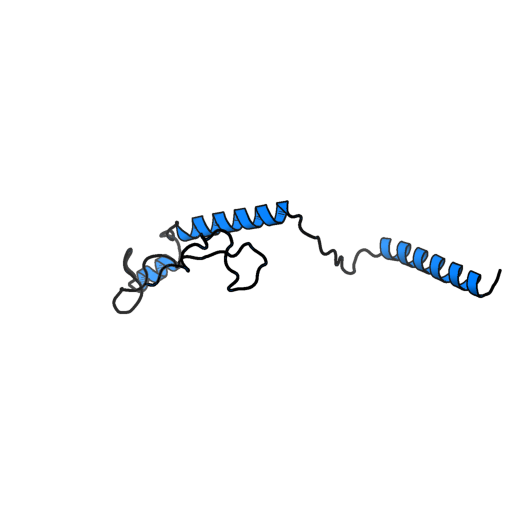93 ? -4.778 -8.233 -5.006 1.00 86.19 93 PRO A CA 1
ATOM 735 C C . PRO A 1 93 ? -4.183 -7.321 -6.082 1.00 86.19 93 PRO A C 1
ATOM 737 O O . PRO A 1 93 ? -4.864 -6.918 -7.025 1.00 86.19 93 PRO A O 1
ATOM 740 N N . LEU A 1 94 ? -2.893 -7.018 -5.954 1.00 87.06 94 LEU A N 1
ATOM 741 C CA . LEU A 1 94 ? -2.170 -6.139 -6.869 1.00 87.06 94 LEU A CA 1
ATOM 742 C C . LEU A 1 94 ? -1.071 -6.924 -7.590 1.00 87.06 94 LEU A C 1
ATOM 744 O O . LEU A 1 94 ? -0.169 -7.468 -6.953 1.00 87.06 94 LEU A O 1
ATOM 748 N N . GLU A 1 95 ? -1.100 -6.930 -8.923 1.00 86.56 95 GLU A N 1
ATOM 749 C CA . GLU A 1 95 ? 0.020 -7.412 -9.737 1.00 86.56 95 GLU A CA 1
ATOM 750 C C . GLU A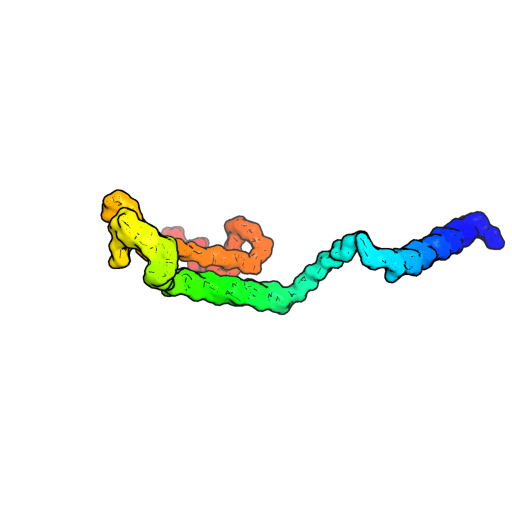 1 95 ? 0.975 -6.260 -10.065 1.00 86.56 95 GLU A C 1
ATOM 752 O O . GLU A 1 95 ? 0.690 -5.405 -10.906 1.00 86.56 95 GLU A O 1
ATOM 757 N N . VAL A 1 96 ? 2.145 -6.238 -9.422 1.00 86.94 96 VAL A N 1
ATOM 758 C CA . VAL A 1 96 ? 3.175 -5.231 -9.711 1.00 86.94 96 VAL A CA 1
ATOM 759 C C . VAL A 1 96 ? 3.979 -5.640 -10.941 1.00 86.94 96 VAL A C 1
ATOM 761 O O . VAL A 1 96 ? 4.657 -6.669 -10.965 1.00 86.94 96 VAL A O 1
ATOM 764 N N . LYS A 1 97 ? 3.949 -4.788 -11.965 1.00 87.38 97 LYS A N 1
ATOM 765 C CA . LYS A 1 97 ? 4.714 -4.977 -13.194 1.00 87.38 97 LYS A CA 1
ATOM 766 C C . LYS A 1 97 ? 6.132 -4.415 -13.049 1.00 87.38 97 LYS A C 1
ATOM 768 O O . LYS A 1 97 ? 6.322 -3.207 -12.959 1.00 87.38 97 LYS A O 1
ATOM 773 N N . ASN A 1 98 ? 7.133 -5.294 -13.057 1.00 86.44 98 ASN A N 1
ATOM 774 C CA . ASN A 1 98 ? 8.546 -4.916 -12.888 1.00 86.44 98 ASN A CA 1
ATOM 775 C C . ASN A 1 98 ? 9.347 -4.872 -14.200 1.00 86.44 98 ASN A C 1
ATOM 777 O O . ASN A 1 98 ? 10.497 -4.408 -14.220 1.00 86.44 98 ASN A O 1
ATOM 781 N N . ASP A 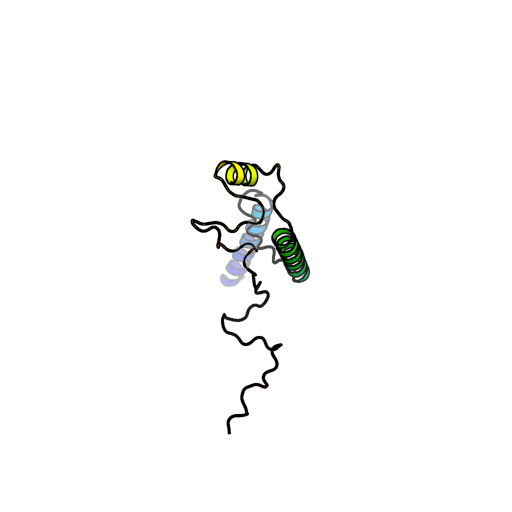1 99 ? 8.768 -5.362 -15.290 1.00 86.25 99 ASP A N 1
ATOM 782 C CA . ASP A 1 99 ? 9.393 -5.415 -16.602 1.00 86.25 99 ASP A CA 1
ATOM 783 C C . ASP A 1 99 ? 9.103 -4.158 -17.435 1.00 86.25 99 ASP A C 1
ATOM 785 O O . ASP A 1 99 ? 8.307 -3.291 -17.078 1.00 86.25 99 ASP A O 1
ATOM 789 N N . ARG A 1 100 ? 9.809 -4.039 -18.562 1.00 87.25 100 ARG A N 1
ATOM 790 C CA . ARG A 1 100 ? 9.692 -2.900 -19.488 1.00 87.25 100 ARG A CA 1
ATOM 791 C C . ARG A 1 100 ? 8.891 -3.230 -20.750 1.00 87.25 100 ARG A C 1
ATOM 793 O O . ARG A 1 100 ? 8.896 -2.447 -21.692 1.00 87.25 100 ARG A O 1
ATOM 800 N N . LYS A 1 101 ? 8.260 -4.407 -20.816 1.00 88.62 101 LYS A N 1
ATOM 801 C CA . LYS A 1 101 ? 7.498 -4.830 -21.998 1.00 88.62 101 LYS A CA 1
ATOM 802 C C . LYS A 1 101 ? 6.156 -4.102 -22.062 1.00 88.62 101 LYS A C 1
ATOM 804 O O . LYS A 1 101 ? 5.661 -3.607 -21.050 1.00 88.62 101 LYS A O 1
ATOM 809 N N . GLY A 1 102 ? 5.530 -4.093 -23.237 1.00 89.25 102 GLY A N 1
ATOM 810 C CA . GLY A 1 102 ? 4.160 -3.597 -23.410 1.00 89.25 102 GLY A CA 1
ATOM 811 C C . GLY A 1 102 ? 3.140 -4.346 -22.540 1.00 89.25 102 GLY A C 1
ATOM 812 O O . GLY A 1 102 ? 3.412 -5.431 -22.020 1.00 89.25 102 GLY A O 1
ATOM 813 N N . LEU A 1 103 ? 1.972 -3.744 -22.315 1.00 85.69 103 LEU A N 1
ATOM 814 C CA . LEU A 1 103 ? 0.822 -4.454 -21.740 1.00 85.69 103 LEU A CA 1
ATOM 815 C C . LEU A 1 103 ? 0.372 -5.556 -22.717 1.00 85.69 103 LEU A C 1
ATOM 817 O O . LEU A 1 103 ? 0.495 -5.387 -23.925 1.00 85.69 103 LEU A O 1
ATOM 821 N N . GLY A 1 104 ? -0.070 -6.705 -22.200 1.00 84.88 104 GLY A N 1
ATOM 822 C CA . GLY A 1 104 ? -0.428 -7.873 -23.022 1.00 84.88 104 GLY A CA 1
ATOM 823 C C . GLY A 1 104 ? 0.755 -8.702 -23.541 1.00 84.88 104 GLY A C 1
ATOM 824 O O . GLY A 1 104 ? 0.546 -9.746 -24.153 1.00 84.88 104 GLY A O 1
ATOM 825 N N . ALA A 1 105 ? 2.004 -8.295 -23.280 1.00 86.44 105 ALA A N 1
ATOM 826 C CA . ALA A 1 105 ? 3.160 -9.125 -23.599 1.00 86.44 105 ALA A CA 1
ATOM 827 C C . ALA A 1 105 ? 3.137 -10.415 -22.763 1.00 86.44 105 ALA A C 1
ATOM 829 O O . ALA A 1 105 ? 3.082 -10.363 -21.533 1.00 86.44 105 ALA A O 1
ATOM 830 N N . ILE A 1 106 ? 3.217 -11.567 -23.431 1.00 78.62 106 ILE A N 1
ATOM 831 C CA . ILE A 1 106 ? 3.216 -12.878 -22.774 1.00 78.62 106 ILE A CA 1
ATOM 832 C C . ILE A 1 106 ? 4.435 -12.960 -21.839 1.00 78.62 106 ILE A C 1
ATOM 834 O O . ILE A 1 106 ? 5.589 -12.774 -22.259 1.00 78.62 106 ILE A O 1
ATOM 838 N N . LYS A 1 107 ? 4.178 -13.199 -20.546 1.00 74.38 1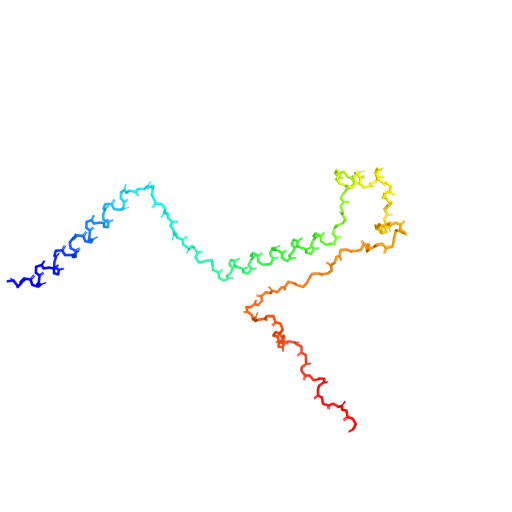07 LYS A N 1
ATOM 839 C CA . LYS A 1 107 ? 5.221 -13.502 -19.558 1.00 74.38 107 LYS A CA 1
ATOM 840 C C . LYS A 1 107 ? 5.888 -14.803 -20.032 1.00 74.38 107 LYS A C 1
ATOM 842 O O . LYS A 1 107 ? 5.204 -15.803 -20.202 1.00 74.38 107 LYS A O 1
ATOM 847 N N . LYS A 1 108 ? 7.201 -14.785 -20.298 1.00 64.31 108 LYS A N 1
ATOM 848 C CA . LYS A 1 108 ? 7.936 -15.957 -20.833 1.00 64.31 108 LYS A CA 1
ATOM 849 C C . LYS A 1 108 ? 7.962 -17.138 -19.852 1.00 64.31 108 LYS A C 1
ATOM 851 O O . LYS A 1 108 ? 8.309 -18.241 -20.244 1.00 64.31 108 LYS A O 1
ATOM 856 N N . ASP A 1 109 ? 7.584 -16.871 -18.609 1.00 65.69 109 ASP A N 1
ATOM 857 C CA . ASP A 1 109 ? 7.644 -17.794 -17.484 1.00 65.69 109 ASP A CA 1
ATOM 858 C C . ASP A 1 109 ? 6.320 -18.562 -17.302 1.00 65.69 109 ASP A C 1
ATOM 860 O O . ASP A 1 109 ? 6.225 -19.426 -16.435 1.00 65.69 109 ASP A O 1
ATOM 864 N N . LEU A 1 110 ? 5.290 -18.268 -18.113 1.00 57.81 110 LEU A N 1
ATOM 865 C CA . LEU A 1 110 ? 4.117 -19.135 -18.218 1.00 57.81 110 LEU A CA 1
ATOM 866 C C . LEU A 1 110 ? 4.447 -20.302 -19.162 1.00 57.81 110 LEU A C 1
ATOM 868 O O . LEU A 1 110 ? 4.941 -20.052 -20.263 1.00 57.81 110 LEU A O 1
ATOM 872 N N . PRO A 1 111 ? 4.157 -21.562 -18.786 1.00 54.44 111 PRO A N 1
ATOM 873 C CA . PRO A 1 111 ? 4.349 -22.691 -19.684 1.00 54.44 111 PRO A CA 1
ATOM 874 C C . PRO A 1 111 ? 3.469 -22.501 -20.925 1.00 54.44 111 PRO A C 1
ATOM 876 O O . PRO A 1 111 ? 2.244 -22.558 -20.854 1.00 54.44 111 PRO A O 1
ATOM 879 N N . THR A 1 112 ? 4.096 -22.290 -22.081 1.00 57.72 112 THR A N 1
ATOM 880 C CA . THR A 1 112 ? 3.448 -22.078 -23.389 1.00 57.72 112 THR A CA 1
ATOM 881 C C . THR A 1 112 ? 2.768 -23.342 -23.946 1.00 57.72 112 THR A C 1
ATOM 883 O O . THR A 1 112 ? 2.565 -23.455 -25.150 1.00 57.72 112 THR A O 1
ATOM 886 N N . ASN A 1 113 ? 2.419 -24.318 -23.105 1.00 59.84 113 ASN A N 1
ATOM 887 C CA . ASN A 1 113 ? 1.855 -25.595 -23.536 1.00 59.84 113 ASN A CA 1
ATOM 888 C C . ASN A 1 113 ? 0.384 -25.743 -23.130 1.00 59.84 113 ASN A C 1
ATOM 890 O O . ASN A 1 113 ? 0.050 -26.598 -22.321 1.00 59.84 113 ASN A O 1
ATOM 894 N N . MET A 1 114 ? -0.492 -24.898 -23.678 1.00 56.38 114 MET A N 1
ATOM 895 C CA . MET A 1 114 ? -1.948 -25.127 -23.646 1.00 56.38 114 MET A CA 1
ATOM 896 C C . MET A 1 114 ? -2.616 -24.884 -25.010 1.00 56.38 114 MET A C 1
ATOM 898 O O . MET A 1 114 ? -3.837 -24.837 -25.105 1.00 56.38 114 MET A O 1
ATOM 902 N N . SER A 1 115 ? -1.842 -24.746 -26.091 1.00 57.28 115 SER A N 1
ATOM 903 C CA . SER A 1 115 ? -2.364 -24.489 -27.439 1.00 57.28 115 SER A CA 1
ATOM 904 C C . SER A 1 115 ? -2.084 -25.631 -28.415 1.00 57.28 115 SER A C 1
ATOM 906 O O . SER A 1 115 ? -1.687 -25.380 -29.551 1.00 57.28 115 SER A O 1
ATOM 908 N N . ARG A 1 116 ? -2.269 -26.899 -28.011 1.00 58.38 116 ARG A N 1
ATOM 909 C CA . ARG A 1 116 ? -2.324 -27.996 -28.995 1.00 58.38 116 ARG A CA 1
ATOM 910 C C . ARG A 1 116 ? -2.972 -29.300 -28.520 1.00 58.38 116 ARG A C 1
ATOM 912 O O . ARG A 1 116 ? -2.382 -30.355 -28.681 1.00 58.38 116 ARG A O 1
ATOM 919 N N . THR A 1 117 ? -4.204 -29.252 -28.025 1.00 54.28 117 THR A N 1
ATOM 920 C CA . THR A 1 117 ? -5.103 -30.423 -28.077 1.00 54.28 117 THR A CA 1
ATOM 921 C C . THR A 1 117 ? -6.554 -29.955 -28.133 1.00 54.28 117 THR A C 1
ATOM 923 O O . THR A 1 117 ? -7.137 -29.611 -27.109 1.00 54.28 117 THR A O 1
ATOM 926 N N . LEU A 1 118 ? -7.122 -29.943 -29.339 1.00 48.25 118 LEU A N 1
ATOM 927 C CA . LEU A 1 118 ? -8.558 -30.058 -29.584 1.00 48.25 118 LEU A CA 1
ATOM 928 C C . LEU A 1 118 ? -8.731 -31.118 -30.680 1.00 48.25 118 LEU A C 1
ATOM 930 O O . LEU A 1 118 ? -8.237 -30.899 -31.781 1.00 48.25 118 LEU A O 1
ATOM 934 N N . PHE A 1 119 ? -9.401 -32.208 -30.282 1.00 50.22 119 PHE A N 1
ATOM 935 C CA . PHE A 1 119 ? -9.993 -33.331 -31.029 1.00 50.22 119 PHE A CA 1
ATOM 936 C C . PHE A 1 119 ? -9.127 -34.101 -32.034 1.00 50.22 119 PHE A C 1
ATOM 938 O O . PHE A 1 119 ? -8.765 -33.551 -33.094 1.00 50.22 119 PHE A O 1
#

Secondary structure (DSSP, 8-state):
--HHHHHHHHHHHHHHHHHHHHHH-TTS---------HHHHHHHHHHHHHHHHHHHHSPPPTT-HHHHHHHHTT--TTPPSSTTS-S-SSPPP-----S-SPTTPPPTTS---SSS---

Foldseek 3Di:
DDPVVVVVVVVVVVVVVVVVVVVVDPDDDPPPPPPDDPVRVVVVVVVVVVVVVVVQPDDDDCPPPVNVVCVVVVDDPPFADDDVSPHDPGDDDDDDDPDDDDPPPDDPPPPPPPPDDDD

Sequence (119 aa):
MTPKERMKTHWAKNWAKVKEKNLQNTNVYPSTRQTQTRKELENCRALQAANLKKGLETKLEEGNKGFELLKKMGYQVGQGLGKDGNGTLLPLPLEVKNDRKGLGAIKKDLPTNMSRTLF